Protein AF-A0A0B7BLS1-F1 (afdb_monomer_lite)

Sequence (90 aa):
LDKKNTTVAFTAVIKEHRNLPANAVVVFDNVYINFGSGYNGATGVFTAPKAGVYVFHLHTLSNLNGMAYVGLYHNEVYQLSSFGRAVNDY

Secondary structure (DSSP, 8-state):
--------EEEEE-SS-----TT------EEEEEETT-EETTTTEE--SSSS-----------TT-EEEEEEEETTEEEEEEEEE-----

Radius of gyration: 15.65 Å; chains: 1; bounding box: 34×20×58 Å

Foldseek 3Di:
DPDPQPDADWDAAAPDDDDDPPPAQDQRQGTPDGVVNQADNVRNGGHDNDDDDDDDDDDDDADAQGKDWDFDDDPNHTDDIDIDGHYDPD

Organism: NCBI:txid1028688

InterPro domains:
  IPR001073 C1q domain [PF00386] (9-84)
  IPR001073 C1q domain [PS50871] (3-90)
  IPR008983 Tumour necrosis factor-like domain superfamily [G3DSA:2.60.120.40] (1-89)
  IPR008983 Tumour necrosis factor-like domain superfamily [SSF49842] (7-85)
  IPR050392 Collagen/C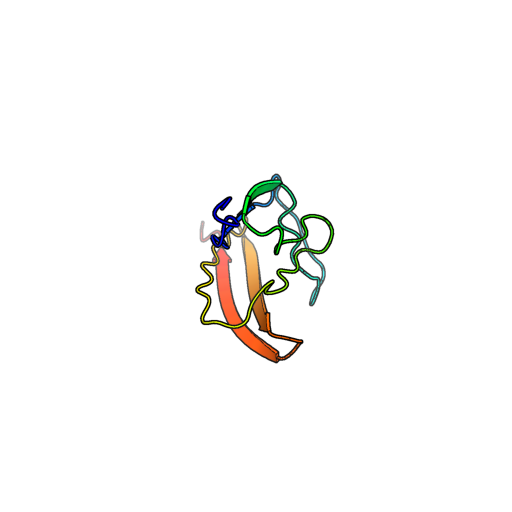1q domain-containing [PTHR15427] (7-84)

pLDDT: mean 90.28, std 11.27, range [45.47, 98.38]

Structure (mmCIF, N/CA/C/O backbone):
data_AF-A0A0B7BLS1-F1
#
_entry.id   AF-A0A0B7BLS1-F1
#
loop_
_atom_site.group_PDB
_atom_site.id
_atom_site.type_symbol
_atom_site.label_atom_id
_atom_site.label_alt_id
_atom_site.label_comp_id
_atom_site.label_asym_id
_atom_site.label_entity_id
_atom_site.label_seq_id
_atom_site.pdbx_PDB_ins_code
_atom_site.Cartn_x
_atom_site.Cartn_y
_atom_site.Cartn_z
_atom_site.occupancy
_atom_site.B_iso_or_equiv
_atom_site.auth_seq_id
_atom_site.auth_comp_id
_atom_site.auth_asym_id
_atom_site.auth_atom_id
_atom_site.pdbx_PDB_model_num
ATOM 1 N N . LEU A 1 1 ? -5.842 6.349 33.636 1.00 45.47 1 LEU A N 1
ATOM 2 C CA . LEU A 1 1 ? -6.389 5.868 32.349 1.00 45.47 1 LEU A CA 1
ATOM 3 C C . LEU A 1 1 ? -5.288 6.016 31.315 1.00 45.47 1 LEU A C 1
ATOM 5 O O . LEU A 1 1 ? -5.053 7.129 30.859 1.00 45.47 1 LEU A O 1
ATOM 9 N N . ASP A 1 2 ? -4.570 4.936 31.014 1.00 47.47 2 ASP A N 1
ATOM 10 C CA . ASP A 1 2 ? -3.579 4.953 29.939 1.00 47.47 2 ASP A CA 1
ATOM 11 C C . ASP A 1 2 ? -4.291 5.240 28.619 1.00 47.47 2 ASP A C 1
ATOM 13 O O . ASP A 1 2 ? -5.195 4.507 28.207 1.00 47.47 2 ASP A O 1
ATOM 17 N N . LYS A 1 3 ? -3.913 6.338 27.958 1.00 49.16 3 LYS A N 1
ATOM 18 C CA . LYS A 1 3 ? -4.316 6.604 26.578 1.00 49.16 3 LYS A CA 1
ATOM 19 C C . LYS A 1 3 ? -3.793 5.439 25.740 1.00 49.16 3 LYS A C 1
ATOM 21 O O . LYS A 1 3 ? -2.611 5.410 25.407 1.00 49.16 3 LYS A O 1
ATOM 26 N N . LYS A 1 4 ? -4.664 4.483 25.389 1.00 58.34 4 LYS A N 1
ATOM 27 C CA . LYS A 1 4 ? -4.384 3.534 24.304 1.00 58.34 4 LYS A CA 1
ATOM 28 C C . LYS A 1 4 ? -3.888 4.365 23.129 1.00 58.34 4 LYS A C 1
ATOM 30 O O . LYS A 1 4 ? -4.589 5.273 22.691 1.00 58.34 4 LYS A O 1
ATOM 35 N N . ASN A 1 5 ? -2.665 4.104 22.688 1.00 65.62 5 ASN A N 1
ATOM 36 C CA . ASN A 1 5 ? -2.041 4.841 21.603 1.00 65.62 5 ASN A CA 1
ATOM 37 C C . ASN A 1 5 ? -2.888 4.613 20.339 1.00 65.62 5 ASN A C 1
ATOM 39 O O . ASN A 1 5 ? -2.849 3.540 19.744 1.00 65.62 5 ASN A O 1
ATOM 43 N N . THR A 1 6 ? -3.752 5.572 19.998 1.00 82.69 6 THR A N 1
ATOM 44 C CA . THR A 1 6 ? -4.740 5.444 18.913 1.00 82.69 6 THR A CA 1
ATOM 45 C C . THR A 1 6 ? -4.136 5.717 17.541 1.00 82.69 6 THR A C 1
ATOM 47 O O . THR A 1 6 ? -4.829 5.585 16.529 1.00 82.69 6 THR A O 1
ATOM 50 N N . THR A 1 7 ? -2.868 6.113 17.496 1.00 91.31 7 THR A N 1
ATOM 51 C CA . THR A 1 7 ? -2.134 6.426 16.277 1.00 91.31 7 THR A CA 1
ATOM 52 C C . THR A 1 7 ? -1.968 5.175 15.424 1.00 91.31 7 THR A C 1
ATOM 54 O O . THR A 1 7 ? -1.457 4.159 15.890 1.00 91.31 7 THR A O 1
ATOM 57 N N . VAL A 1 8 ? -2.387 5.264 14.162 1.00 96.19 8 VAL A N 1
ATOM 58 C CA . VAL A 1 8 ? -2.155 4.227 13.154 1.00 96.19 8 VAL A CA 1
ATOM 59 C C . VAL A 1 8 ? -1.406 4.876 12.010 1.00 96.19 8 VAL A C 1
ATOM 61 O O . VAL A 1 8 ? -1.937 5.772 11.358 1.00 96.19 8 VAL A O 1
ATOM 64 N N . ALA A 1 9 ? -0.166 4.452 11.811 1.00 96.94 9 ALA A N 1
ATOM 65 C CA . ALA A 1 9 ? 0.694 4.939 10.746 1.00 96.94 9 ALA A CA 1
ATOM 66 C C . ALA A 1 9 ? 1.805 3.923 10.505 1.00 96.94 9 ALA A C 1
ATOM 68 O O . ALA A 1 9 ? 2.319 3.323 11.453 1.00 96.94 9 ALA A O 1
ATOM 69 N N . PHE A 1 10 ? 2.200 3.764 9.249 1.00 98.00 10 PHE A N 1
ATOM 70 C CA . PHE A 1 10 ? 3.343 2.946 8.888 1.00 98.00 10 PHE A CA 1
ATOM 71 C C . PHE A 1 10 ? 4.159 3.635 7.795 1.00 98.00 10 PHE A C 1
ATOM 73 O O . PHE A 1 10 ? 3.617 4.383 6.983 1.00 98.00 10 PHE A O 1
ATOM 80 N N . THR A 1 11 ? 5.453 3.338 7.778 1.00 98.25 11 THR A N 1
ATOM 81 C CA . THR A 1 11 ? 6.357 3.665 6.676 1.00 98.25 11 THR A CA 1
ATOM 82 C C . THR A 1 11 ? 7.262 2.463 6.494 1.00 98.25 11 THR A C 1
ATOM 84 O O . THR A 1 11 ? 7.951 2.059 7.434 1.00 98.25 11 THR A O 1
ATOM 87 N N . ALA A 1 12 ? 7.258 1.894 5.295 1.00 97.69 12 ALA A N 1
ATOM 88 C CA . ALA A 1 12 ? 8.101 0.768 4.934 1.00 97.69 12 ALA A CA 1
ATOM 89 C C . ALA A 1 12 ? 8.741 1.015 3.566 1.00 97.69 12 ALA A C 1
ATOM 91 O O . ALA A 1 12 ? 8.148 1.664 2.704 1.00 97.69 12 ALA A O 1
ATOM 92 N N . VAL A 1 13 ? 9.959 0.515 3.387 1.00 96.50 13 VAL A N 1
ATOM 93 C CA . VAL A 1 13 ? 10.729 0.620 2.142 1.00 96.50 13 VAL A CA 1
ATOM 94 C C . VAL A 1 13 ? 11.307 -0.742 1.765 1.00 96.50 13 VAL A C 1
ATOM 96 O O . VAL A 1 13 ? 11.369 -1.648 2.596 1.00 96.50 13 VAL A O 1
ATOM 99 N N . ILE A 1 14 ? 11.738 -0.889 0.514 1.00 93.31 14 ILE A N 1
ATOM 100 C CA . ILE A 1 14 ? 12.530 -2.042 0.071 1.00 93.31 14 ILE A CA 1
ATOM 101 C C . ILE A 1 14 ? 14.010 -1.669 0.219 1.00 93.31 14 ILE A C 1
ATOM 103 O O . ILE A 1 14 ? 14.403 -0.585 -0.210 1.00 93.31 14 ILE A O 1
ATOM 107 N N . LYS A 1 15 ? 14.830 -2.539 0.825 1.00 88.56 15 LYS A N 1
ATOM 108 C CA . LYS A 1 15 ? 16.275 -2.266 1.015 1.00 88.56 15 LYS A CA 1
ATOM 109 C C . LYS A 1 15 ? 17.096 -2.312 -0.270 1.00 88.56 15 LYS A C 1
ATOM 111 O O . LYS A 1 15 ? 18.079 -1.591 -0.393 1.00 88.56 15 LYS A O 1
ATOM 116 N N . GLU A 1 16 ? 16.720 -3.190 -1.190 1.00 88.44 16 GLU A N 1
ATOM 117 C CA . GLU A 1 16 ? 17.511 -3.527 -2.372 1.00 88.44 16 GLU A CA 1
ATOM 118 C C . GLU A 1 16 ? 16.627 -3.580 -3.616 1.00 88.44 16 GLU A C 1
ATOM 120 O O . GLU A 1 16 ? 15.428 -3.842 -3.535 1.00 88.44 16 GLU A O 1
ATOM 125 N N . HIS A 1 17 ? 17.213 -3.364 -4.792 1.00 86.19 17 HIS A N 1
ATOM 126 C CA . HIS A 1 17 ? 16.483 -3.511 -6.047 1.00 86.19 17 HIS A CA 1
ATOM 127 C C . HIS A 1 17 ? 16.013 -4.957 -6.221 1.00 86.19 17 HIS A C 1
ATOM 129 O O . HIS A 1 17 ? 16.791 -5.897 -6.063 1.00 86.19 17 HIS A O 1
ATOM 135 N N . ARG A 1 18 ? 14.738 -5.144 -6.573 1.00 85.75 18 ARG A N 1
ATOM 136 C CA . ARG A 1 18 ? 14.149 -6.472 -6.771 1.00 85.75 18 ARG A CA 1
ATOM 137 C C . ARG A 1 18 ? 13.374 -6.533 -8.072 1.00 85.75 18 ARG A C 1
ATOM 139 O O . ARG A 1 18 ? 12.585 -5.642 -8.372 1.00 85.75 18 ARG A O 1
ATOM 146 N N . ASN A 1 19 ? 13.566 -7.634 -8.789 1.00 87.69 19 ASN A N 1
ATOM 147 C CA . ASN A 1 19 ? 12.673 -8.041 -9.862 1.00 87.69 19 ASN A CA 1
ATOM 148 C C . ASN A 1 19 ? 11.593 -8.927 -9.249 1.00 87.69 19 ASN A C 1
ATOM 150 O O . ASN A 1 19 ? 11.900 -9.933 -8.610 1.00 87.69 19 ASN A O 1
ATOM 154 N N . LEU A 1 20 ? 10.338 -8.535 -9.424 1.00 88.56 20 LEU A N 1
ATOM 155 C CA . LEU A 1 20 ? 9.188 -9.280 -8.930 1.00 88.56 20 LEU A CA 1
ATOM 156 C C . LEU A 1 20 ? 8.474 -9.938 -10.115 1.00 88.56 20 LEU A C 1
ATOM 158 O O . LEU A 1 20 ? 8.387 -9.321 -11.181 1.00 88.56 20 LEU A O 1
ATOM 162 N N . PRO A 1 21 ? 7.961 -11.172 -9.962 1.00 89.44 21 PRO A N 1
ATOM 163 C CA . PRO A 1 21 ? 7.118 -11.756 -10.988 1.00 89.44 21 PRO A CA 1
ATOM 164 C C . PRO A 1 21 ? 5.812 -10.965 -11.111 1.00 89.44 21 PRO A C 1
ATOM 166 O O . PRO A 1 21 ? 5.400 -10.249 -10.193 1.00 89.44 21 PRO A O 1
ATOM 169 N N . ALA A 1 22 ? 5.150 -11.104 -12.259 1.00 86.69 22 ALA A N 1
ATOM 170 C CA . ALA A 1 22 ? 3.852 -10.483 -12.475 1.00 86.69 22 ALA A CA 1
ATOM 171 C C . ALA A 1 22 ? 2.865 -10.903 -11.373 1.00 86.69 22 ALA A C 1
ATOM 173 O O . ALA A 1 22 ? 2.821 -12.069 -10.982 1.00 86.69 22 ALA A O 1
ATOM 174 N N . ASN A 1 23 ? 2.073 -9.942 -10.893 1.00 88.00 23 ASN A N 1
ATOM 175 C CA . ASN A 1 23 ? 1.060 -10.125 -9.847 1.00 88.00 23 ASN A CA 1
ATOM 176 C C . ASN A 1 23 ? 1.601 -10.542 -8.465 1.00 88.00 23 ASN A C 1
ATOM 178 O O . ASN A 1 23 ? 0.821 -10.937 -7.601 1.00 88.00 23 ASN A O 1
ATOM 182 N N . ALA A 1 24 ? 2.911 -10.439 -8.221 1.00 93.94 24 ALA A N 1
ATOM 183 C CA . ALA A 1 24 ? 3.453 -10.624 -6.880 1.00 93.94 24 ALA A CA 1
ATOM 184 C C . ALA A 1 24 ? 3.097 -9.456 -5.954 1.00 93.94 24 ALA A C 1
ATOM 186 O O . ALA A 1 24 ? 3.104 -8.291 -6.359 1.00 93.94 24 ALA A O 1
ATOM 187 N N . VAL A 1 25 ? 2.865 -9.769 -4.677 1.00 95.38 25 VAL A N 1
ATOM 188 C CA . VAL A 1 25 ? 2.751 -8.747 -3.634 1.00 95.38 25 VAL A CA 1
ATOM 189 C C . VAL A 1 25 ? 4.122 -8.122 -3.397 1.00 95.38 25 VAL A C 1
ATOM 191 O O . VAL A 1 25 ? 5.113 -8.817 -3.164 1.00 95.38 25 VAL A O 1
ATOM 194 N N . VAL A 1 26 ? 4.178 -6.793 -3.446 1.00 94.62 26 VAL A N 1
ATOM 195 C CA . VAL A 1 26 ? 5.394 -6.041 -3.142 1.00 94.62 26 VAL A CA 1
ATOM 196 C C . VAL A 1 26 ? 5.605 -6.032 -1.629 1.00 94.62 26 VAL A C 1
ATOM 198 O O . VAL A 1 26 ? 4.866 -5.382 -0.893 1.00 94.62 26 VAL A O 1
ATOM 201 N N . VAL A 1 27 ? 6.633 -6.738 -1.158 1.00 96.12 27 VAL A N 1
ATOM 202 C CA . VAL A 1 27 ? 7.012 -6.743 0.260 1.00 96.12 27 VAL A CA 1
ATOM 203 C C . VAL A 1 27 ? 8.048 -5.649 0.518 1.00 96.12 27 VAL A C 1
ATOM 205 O O . VAL A 1 27 ? 9.225 -5.810 0.189 1.00 96.12 27 VAL A O 1
ATOM 208 N N . PHE A 1 28 ? 7.612 -4.540 1.124 1.00 95.81 28 PHE A N 1
ATOM 209 C CA . PHE A 1 28 ? 8.509 -3.528 1.692 1.00 95.81 28 PHE A CA 1
ATOM 210 C C . PHE A 1 28 ? 8.990 -4.038 3.052 1.00 95.81 28 PHE A C 1
ATOM 212 O O . PHE A 1 28 ? 8.273 -3.957 4.051 1.00 95.81 28 PHE A O 1
ATOM 219 N N . ASP A 1 29 ? 10.166 -4.652 3.062 1.00 95.50 29 ASP A N 1
ATOM 220 C CA . ASP A 1 29 ? 10.685 -5.463 4.164 1.00 95.50 29 ASP A CA 1
ATOM 221 C C . ASP A 1 29 ? 11.410 -4.655 5.248 1.00 95.50 29 ASP A C 1
ATOM 223 O O . ASP A 1 29 ? 11.653 -5.155 6.348 1.00 95.50 29 ASP A O 1
ATOM 227 N N . ASN A 1 30 ? 11.732 -3.393 4.975 1.00 96.69 30 ASN A N 1
ATOM 228 C CA . ASN A 1 30 ? 12.332 -2.495 5.948 1.00 96.69 30 ASN A CA 1
ATOM 229 C C . ASN A 1 30 ? 11.294 -1.530 6.516 1.00 96.69 30 ASN A C 1
ATOM 231 O O . ASN A 1 30 ? 10.945 -0.532 5.887 1.00 96.69 30 ASN A O 1
ATOM 235 N N . VAL A 1 31 ? 10.815 -1.823 7.723 1.00 97.69 31 VAL A N 1
ATOM 236 C CA . VAL A 1 31 ? 9.763 -1.055 8.396 1.00 97.69 31 VAL A CA 1
ATOM 237 C C . VAL A 1 31 ? 10.387 -0.015 9.327 1.00 97.69 31 VAL A C 1
ATOM 239 O O . VAL A 1 31 ? 11.013 -0.376 10.321 1.00 97.69 31 VAL A O 1
ATOM 242 N N . TYR A 1 32 ? 10.208 1.273 9.025 1.00 97.44 32 TYR A N 1
ATOM 243 C CA . TYR A 1 32 ? 10.709 2.376 9.857 1.00 97.44 32 TYR A CA 1
ATOM 244 C C . TYR A 1 32 ? 9.763 2.711 11.012 1.00 97.44 32 TYR A C 1
ATOM 246 O O . TYR A 1 32 ? 10.207 2.907 12.140 1.00 97.44 32 TYR A O 1
ATOM 254 N N . ILE A 1 33 ? 8.458 2.777 10.733 1.00 96.94 33 ILE A N 1
ATOM 255 C CA . ILE A 1 33 ? 7.411 2.966 11.745 1.00 96.94 33 ILE A CA 1
ATOM 256 C C . ILE A 1 33 ? 6.261 1.999 11.475 1.00 96.94 33 ILE A C 1
ATOM 258 O O . ILE A 1 33 ? 5.969 1.684 10.320 1.00 96.94 33 ILE A O 1
ATOM 262 N N . ASN A 1 34 ? 5.599 1.546 12.539 1.00 97.06 34 ASN A N 1
ATOM 263 C CA . ASN A 1 34 ? 4.428 0.669 12.457 1.00 97.06 34 ASN A CA 1
ATOM 264 C C . ASN A 1 34 ? 3.510 0.854 13.673 1.00 97.06 34 ASN A C 1
ATOM 266 O O . ASN A 1 34 ? 3.260 -0.069 14.449 1.00 97.06 34 ASN A O 1
ATOM 270 N N . PHE A 1 35 ? 3.053 2.084 13.898 1.00 96.50 35 PHE A N 1
ATOM 271 C CA . PHE A 1 35 ? 2.135 2.372 14.994 1.00 96.50 35 PHE A CA 1
ATOM 272 C C . PHE A 1 35 ? 0.787 1.689 14.753 1.00 96.50 35 PHE A C 1
ATOM 274 O O . PHE A 1 35 ? 0.227 1.754 13.658 1.00 96.50 35 PHE A O 1
ATOM 281 N N . GLY A 1 36 ? 0.277 1.015 15.784 1.00 94.19 36 GLY A N 1
ATOM 282 C CA . GLY A 1 36 ? -0.917 0.176 15.680 1.00 94.19 36 GLY A CA 1
ATOM 283 C C . GLY A 1 36 ? -0.675 -1.182 15.012 1.00 94.19 36 GLY A C 1
ATOM 284 O O . GLY A 1 36 ? -1.632 -1.936 14.868 1.00 94.19 36 GLY A O 1
ATOM 285 N N . SER A 1 37 ? 0.571 -1.498 14.630 1.00 95.81 37 SER A N 1
ATOM 286 C CA . SER A 1 37 ? 0.999 -2.808 14.115 1.00 95.81 37 SER A CA 1
ATOM 287 C C . SER A 1 37 ? 0.176 -3.328 12.929 1.00 95.81 37 SER A C 1
ATOM 289 O O . SER A 1 37 ? -0.047 -4.530 12.806 1.00 95.81 37 SER A O 1
ATOM 291 N N . GLY A 1 38 ? -0.302 -2.423 12.068 1.00 97.06 38 GLY A N 1
ATOM 292 C CA . GLY A 1 38 ? -1.167 -2.774 10.939 1.00 97.06 38 GLY A CA 1
ATOM 293 C C . GLY A 1 38 ? -0.411 -3.320 9.726 1.00 97.06 38 GLY A C 1
ATOM 294 O O . GLY A 1 38 ? -0.969 -4.118 8.982 1.00 97.06 38 GLY A O 1
ATOM 295 N N . TYR A 1 39 ? 0.846 -2.917 9.509 1.00 98.38 39 TYR A N 1
ATOM 296 C CA . TYR A 1 39 ? 1.645 -3.385 8.372 1.00 98.38 39 TYR A CA 1
ATOM 297 C C . TYR A 1 39 ? 2.461 -4.634 8.730 1.00 98.38 39 TYR A C 1
ATOM 299 O O . TYR A 1 39 ? 3.142 -4.661 9.757 1.00 98.38 39 TYR A O 1
ATOM 307 N N . ASN A 1 40 ? 2.438 -5.654 7.874 1.00 98.12 40 ASN A N 1
ATOM 308 C CA . ASN A 1 40 ? 3.231 -6.870 8.031 1.00 98.12 40 ASN A CA 1
ATOM 309 C C . ASN A 1 40 ? 4.411 -6.879 7.043 1.00 98.12 40 ASN A C 1
ATOM 311 O O . ASN A 1 40 ? 4.237 -7.103 5.846 1.00 98.12 40 ASN A O 1
ATOM 315 N N . GLY A 1 41 ? 5.628 -6.690 7.562 1.00 96.56 41 GLY A N 1
ATOM 316 C CA . GLY A 1 41 ? 6.862 -6.662 6.765 1.00 96.56 41 GLY A CA 1
ATOM 317 C C . GLY A 1 41 ? 7.271 -7.998 6.135 1.00 96.56 41 GLY A C 1
ATOM 318 O O . GLY A 1 41 ? 8.166 -8.004 5.299 1.00 96.56 41 GLY A O 1
ATOM 319 N N . ALA A 1 42 ? 6.630 -9.113 6.498 1.00 96.50 42 ALA A N 1
ATOM 320 C CA . ALA A 1 42 ? 6.842 -10.409 5.853 1.00 96.50 42 ALA A CA 1
ATOM 321 C C . ALA A 1 42 ? 5.883 -10.650 4.675 1.00 96.50 42 ALA A C 1
ATOM 323 O O . ALA A 1 42 ? 6.218 -11.410 3.771 1.00 96.50 42 ALA A O 1
ATOM 324 N N . THR A 1 43 ? 4.702 -10.019 4.672 1.00 97.19 43 THR A N 1
ATOM 325 C CA . THR A 1 43 ? 3.677 -10.240 3.634 1.00 97.19 43 THR A CA 1
ATOM 326 C C . THR A 1 43 ? 3.450 -9.039 2.723 1.00 97.19 43 THR A C 1
ATOM 328 O O . THR A 1 43 ? 2.852 -9.203 1.668 1.00 97.19 43 THR A O 1
ATOM 331 N N . GLY A 1 44 ? 3.893 -7.837 3.105 1.00 96.62 44 GLY A N 1
ATOM 332 C CA . GLY A 1 44 ? 3.626 -6.603 2.358 1.00 96.62 44 GLY A CA 1
ATOM 333 C C . GLY A 1 44 ? 2.211 -6.046 2.547 1.00 96.62 44 GLY A C 1
ATOM 334 O O . GLY A 1 44 ? 1.832 -5.083 1.886 1.00 96.62 44 GLY A O 1
ATOM 335 N N . VAL A 1 45 ? 1.415 -6.641 3.441 1.00 98.06 45 VAL A N 1
ATOM 336 C CA . VAL A 1 45 ? -0.001 -6.301 3.622 1.00 98.06 45 VAL A CA 1
ATOM 337 C C . VAL A 1 45 ? -0.183 -5.379 4.821 1.00 98.06 45 VAL A C 1
ATOM 339 O O . VAL A 1 45 ? 0.328 -5.644 5.911 1.00 98.06 45 VAL A O 1
ATOM 342 N N . PHE A 1 46 ? -0.959 -4.315 4.627 1.00 98.31 46 PHE A N 1
ATOM 343 C CA . PHE A 1 46 ? -1.521 -3.522 5.714 1.00 98.31 46 PHE A CA 1
ATOM 344 C C . PHE A 1 46 ? -2.947 -3.987 6.024 1.00 98.31 46 PHE A C 1
ATOM 346 O O . PHE A 1 46 ? -3.813 -3.955 5.151 1.00 98.31 46 PHE A O 1
ATOM 353 N N . THR A 1 47 ? -3.202 -4.348 7.278 1.00 98.12 47 THR A N 1
ATOM 354 C CA . THR A 1 47 ? -4.538 -4.645 7.802 1.00 98.12 47 THR A CA 1
ATOM 355 C C . THR A 1 47 ? -4.970 -3.505 8.712 1.00 98.12 47 THR A C 1
ATOM 357 O O . THR A 1 47 ? -4.319 -3.229 9.720 1.00 98.12 47 THR A O 1
ATOM 360 N N . ALA A 1 48 ? -6.076 -2.838 8.374 1.00 97.00 48 ALA A N 1
ATOM 361 C CA . ALA A 1 48 ? -6.600 -1.738 9.174 1.00 97.00 48 ALA A CA 1
ATOM 362 C C . ALA A 1 48 ? -6.987 -2.232 10.587 1.00 97.00 48 ALA A C 1
ATOM 364 O O . ALA A 1 48 ? -7.909 -3.037 10.715 1.00 97.00 48 ALA A O 1
ATOM 365 N N . PRO A 1 49 ? -6.338 -1.750 11.667 1.00 95.50 49 PRO A N 1
ATOM 366 C CA . PRO A 1 49 ? -6.628 -2.213 13.028 1.00 95.50 49 PRO A CA 1
ATOM 367 C C . PRO A 1 49 ? -7.914 -1.601 13.609 1.00 95.50 49 PRO A C 1
ATOM 369 O O . PRO A 1 49 ? -8.347 -1.973 14.699 1.00 95.50 49 PRO A O 1
ATOM 372 N N . LYS A 1 50 ? -8.505 -0.618 12.921 1.00 93.38 50 LYS A N 1
ATOM 373 C CA . LYS A 1 50 ? -9.741 0.070 13.306 1.00 93.38 50 LYS A CA 1
ATOM 374 C C . LYS A 1 50 ? -10.467 0.581 12.061 1.00 93.38 50 LYS A C 1
ATOM 376 O O . LYS A 1 50 ? -9.838 0.851 11.044 1.00 93.38 50 LYS A O 1
ATOM 381 N N . ALA A 1 51 ? -11.782 0.755 12.155 1.00 95.12 51 ALA A N 1
ATOM 382 C CA . ALA A 1 51 ? -12.555 1.390 11.093 1.00 95.12 51 ALA A CA 1
ATOM 383 C C . ALA A 1 51 ? -12.187 2.879 10.968 1.00 95.12 51 ALA A C 1
ATOM 385 O O . ALA A 1 51 ? -12.000 3.568 11.975 1.00 95.12 51 ALA A O 1
ATOM 386 N N . GLY A 1 52 ? -12.096 3.377 9.736 1.00 94.75 52 GLY A N 1
ATOM 387 C CA . GLY A 1 52 ? -11.786 4.776 9.465 1.00 94.75 52 GLY A CA 1
ATOM 388 C C . GLY A 1 52 ? -11.309 5.016 8.039 1.00 94.75 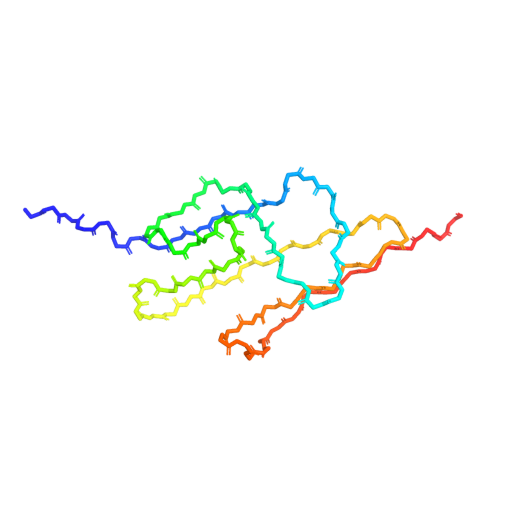52 GLY A C 1
ATOM 389 O O . GLY A 1 52 ? -11.245 4.099 7.223 1.00 94.75 52 GLY A O 1
ATOM 390 N N . VAL A 1 53 ? -10.967 6.270 7.759 1.00 96.50 53 VAL A N 1
ATOM 391 C CA . VAL A 1 53 ? -10.367 6.691 6.491 1.00 96.50 53 VAL A CA 1
ATOM 392 C C . VAL A 1 53 ? -8.848 6.624 6.610 1.00 96.50 53 VAL A C 1
ATOM 394 O O . VAL A 1 53 ? -8.281 7.052 7.616 1.00 96.50 53 VAL A O 1
ATOM 397 N N . TYR A 1 54 ? -8.204 6.101 5.571 1.00 96.94 54 TYR A N 1
ATOM 398 C CA . TYR A 1 54 ? -6.758 5.9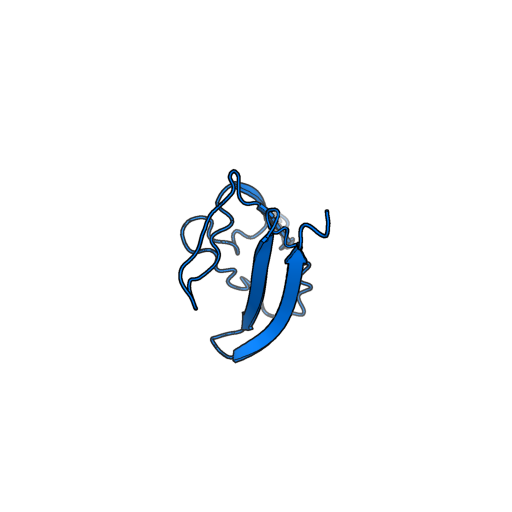35 5.484 1.00 96.94 54 TYR A CA 1
ATOM 399 C C . TYR A 1 54 ? -6.221 6.626 4.233 1.00 96.94 54 TYR A C 1
ATOM 401 O O . TYR A 1 54 ? -6.890 6.666 3.203 1.00 96.94 54 TYR A O 1
ATOM 409 N N . VAL A 1 55 ? -4.997 7.144 4.327 1.00 97.06 55 VAL A N 1
ATOM 410 C CA . VAL A 1 55 ? -4.258 7.715 3.198 1.00 97.06 55 VAL A CA 1
ATOM 411 C C . VAL A 1 55 ? -3.041 6.839 2.940 1.00 97.06 55 VAL A C 1
ATOM 413 O O . VAL A 1 55 ? -2.301 6.521 3.871 1.00 97.06 55 VAL A O 1
ATOM 416 N N . PHE A 1 56 ? -2.835 6.468 1.679 1.00 97.12 56 PHE A N 1
ATOM 417 C CA . PHE A 1 56 ? -1.665 5.725 1.228 1.00 97.12 56 PHE A CA 1
ATOM 418 C C . PHE A 1 56 ? -0.853 6.593 0.271 1.00 97.12 56 PHE A C 1
ATOM 420 O O . PHE A 1 56 ? -1.390 7.121 -0.700 1.00 97.12 56 PHE A O 1
ATOM 427 N N . HIS A 1 57 ? 0.447 6.703 0.532 1.00 95.50 57 HIS A N 1
ATOM 428 C CA . HIS A 1 57 ? 1.413 7.276 -0.399 1.00 95.50 57 HIS A CA 1
ATOM 429 C C . HIS A 1 57 ? 2.295 6.147 -0.929 1.00 95.50 57 HIS A C 1
ATOM 431 O O . HIS A 1 57 ? 2.870 5.390 -0.146 1.00 95.50 57 HIS A O 1
ATOM 437 N N . LEU A 1 58 ? 2.380 6.024 -2.253 1.00 93.62 58 LEU A N 1
ATOM 438 C CA . LEU A 1 58 ? 3.168 5.004 -2.937 1.00 93.62 58 LEU A CA 1
ATOM 439 C C . LEU A 1 58 ? 4.208 5.688 -3.820 1.00 93.62 58 LEU A C 1
ATOM 441 O O . LEU A 1 58 ? 3.873 6.539 -4.642 1.00 93.62 58 LEU A O 1
ATOM 445 N N . HIS A 1 59 ? 5.463 5.277 -3.669 1.00 92.25 59 HIS A N 1
ATOM 446 C CA . HIS A 1 59 ? 6.579 5.759 -4.472 1.00 92.25 59 HIS A CA 1
ATOM 447 C C . HIS A 1 59 ? 7.305 4.559 -5.067 1.00 92.25 59 HIS A C 1
ATOM 449 O O . HIS A 1 59 ? 7.669 3.627 -4.350 1.00 92.25 59 HIS A O 1
ATOM 455 N N . THR A 1 60 ? 7.509 4.580 -6.379 1.00 90.56 60 THR A N 1
ATOM 456 C CA . THR A 1 60 ? 8.146 3.487 -7.115 1.00 90.56 60 THR A CA 1
ATOM 457 C C . THR A 1 60 ? 9.272 4.015 -7.978 1.00 90.56 60 THR A C 1
ATOM 459 O O . THR A 1 60 ? 9.119 5.036 -8.644 1.00 90.56 60 THR A O 1
ATOM 462 N N . LEU A 1 61 ? 10.377 3.279 -7.989 1.00 89.12 61 LEU A N 1
ATOM 463 C CA . LEU A 1 61 ? 11.559 3.551 -8.792 1.00 89.12 61 LEU A CA 1
ATOM 464 C C . LEU A 1 61 ? 11.833 2.328 -9.667 1.00 89.12 61 LEU A C 1
ATOM 466 O O . LEU A 1 61 ? 11.791 1.199 -9.180 1.00 89.12 61 LEU A O 1
ATOM 470 N N . SER A 1 62 ? 12.132 2.552 -10.941 1.00 88.12 62 SER A N 1
ATOM 471 C CA . SER A 1 62 ? 12.640 1.520 -11.843 1.00 88.12 62 SER A CA 1
ATOM 472 C C . SER A 1 62 ? 14.121 1.749 -12.132 1.00 88.12 62 SER A C 1
ATOM 474 O O . SER A 1 62 ? 14.585 2.887 -12.167 1.00 88.12 62 SER A O 1
ATOM 476 N N . ASN A 1 63 ? 14.846 0.667 -12.411 1.00 86.56 63 ASN A N 1
ATOM 477 C CA . ASN A 1 63 ? 16.175 0.751 -13.020 1.00 86.56 63 ASN A CA 1
ATOM 478 C C . ASN A 1 63 ? 16.084 1.223 -14.477 1.00 86.56 63 ASN A C 1
ATOM 480 O O . ASN A 1 63 ? 15.010 1.172 -15.080 1.00 86.56 63 ASN A O 1
ATOM 484 N N . LEU A 1 64 ? 17.219 1.637 -15.049 1.00 86.12 64 LEU A N 1
ATOM 485 C CA . LEU A 1 64 ? 17.341 1.968 -16.470 1.00 86.12 64 LEU A CA 1
ATOM 486 C C . LEU A 1 64 ? 16.884 0.792 -17.345 1.00 86.12 64 LEU A C 1
ATOM 488 O O . LEU A 1 64 ? 17.186 -0.360 -17.035 1.00 86.12 64 LEU A O 1
ATOM 492 N N . ASN A 1 65 ? 16.149 1.084 -18.420 1.00 84.81 65 ASN A N 1
ATOM 493 C CA . ASN A 1 65 ? 15.493 0.096 -19.292 1.00 84.81 65 ASN A CA 1
ATOM 494 C C . ASN A 1 65 ? 14.478 -0.816 -18.573 1.00 84.81 65 ASN A C 1
ATOM 496 O O . ASN A 1 65 ? 14.013 -1.803 -19.142 1.00 84.81 65 ASN A O 1
ATOM 500 N N . GLY A 1 66 ? 14.127 -0.491 -17.326 1.00 85.00 66 GLY A N 1
ATOM 501 C CA . GLY A 1 66 ? 13.154 -1.204 -16.516 1.00 85.00 66 GLY A CA 1
ATOM 502 C C . GLY A 1 66 ? 11.780 -0.542 -16.521 1.00 85.00 66 GLY A C 1
ATOM 503 O O . GLY A 1 66 ? 11.608 0.638 -16.840 1.00 85.00 66 GLY A O 1
ATOM 504 N N . MET A 1 67 ? 10.793 -1.324 -16.101 1.00 87.44 67 MET A N 1
ATOM 505 C CA . MET A 1 67 ? 9.423 -0.887 -15.877 1.00 87.44 67 MET A CA 1
ATOM 506 C C . MET A 1 67 ? 9.053 -1.167 -14.422 1.00 87.44 67 MET A C 1
ATOM 508 O O . MET A 1 67 ? 9.262 -2.272 -13.928 1.00 87.44 67 MET A O 1
ATOM 512 N N . ALA A 1 68 ? 8.484 -0.174 -13.752 1.00 89.25 68 ALA A N 1
ATOM 513 C CA . ALA A 1 68 ? 7.810 -0.332 -12.476 1.00 89.25 68 ALA A CA 1
ATOM 514 C C . ALA A 1 68 ? 6.310 -0.159 -12.714 1.00 89.25 68 ALA A C 1
ATOM 516 O O . ALA A 1 68 ? 5.861 0.918 -13.100 1.00 89.25 68 ALA A O 1
ATOM 517 N N . TYR A 1 69 ? 5.544 -1.221 -12.486 1.00 91.44 69 TYR A N 1
ATOM 518 C CA . TYR A 1 69 ? 4.089 -1.173 -12.422 1.00 91.44 69 TYR A CA 1
ATOM 519 C C . TYR A 1 69 ? 3.671 -1.749 -11.075 1.00 91.44 69 TYR A C 1
ATOM 521 O O . TYR A 1 69 ? 3.896 -2.931 -10.814 1.00 91.44 69 TYR A O 1
ATOM 529 N N . VAL A 1 70 ? 3.113 -0.911 -10.205 1.00 92.56 70 VAL A N 1
ATOM 530 C CA . VAL A 1 70 ? 2.700 -1.324 -8.860 1.00 92.56 70 VAL A CA 1
ATOM 531 C C . VAL A 1 70 ? 1.272 -0.870 -8.623 1.00 92.56 70 VAL A C 1
ATOM 533 O O . VAL A 1 70 ? 0.966 0.316 -8.707 1.00 92.56 70 VAL A O 1
ATOM 536 N N . GLY A 1 71 ? 0.397 -1.828 -8.329 1.00 94.69 71 GLY A N 1
ATOM 537 C CA . GLY A 1 71 ? -0.993 -1.575 -7.970 1.00 94.69 71 GLY A CA 1
ATOM 538 C C . GLY A 1 71 ? -1.193 -1.536 -6.458 1.00 94.69 71 GLY A C 1
ATOM 539 O O . GLY A 1 71 ? -0.577 -2.306 -5.723 1.00 94.69 71 GLY A O 1
ATOM 540 N N . LEU A 1 72 ? -2.095 -0.670 -6.005 1.00 96.50 72 LEU A N 1
ATOM 541 C CA . 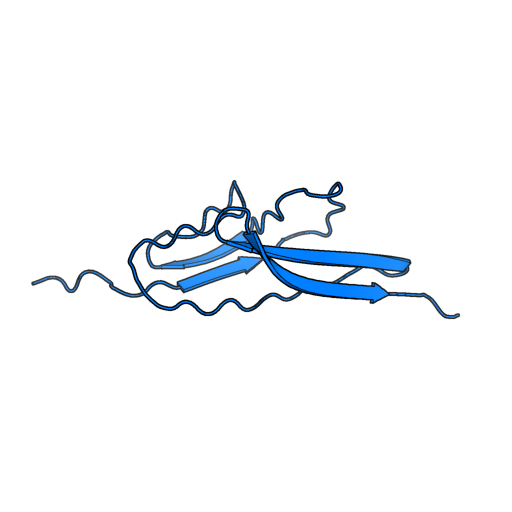LEU A 1 72 ? -2.670 -0.710 -4.668 1.00 96.50 72 LEU A CA 1
ATOM 542 C C . LEU A 1 72 ? -4.022 -1.423 -4.739 1.00 96.50 72 LEU A C 1
ATOM 544 O O . LEU A 1 72 ? -4.897 -1.047 -5.524 1.00 96.50 72 LEU A O 1
ATOM 548 N N . TYR A 1 73 ? -4.188 -2.425 -3.885 1.00 97.50 73 TYR A N 1
ATOM 549 C CA . TYR A 1 73 ? -5.388 -3.247 -3.802 1.00 97.50 73 TYR A CA 1
ATOM 550 C C . TYR A 1 73 ? -5.989 -3.144 -2.403 1.00 97.50 73 TYR A C 1
ATOM 552 O O . TYR A 1 73 ? -5.266 -3.144 -1.407 1.00 97.50 73 TYR A O 1
ATOM 560 N N . HIS A 1 74 ? -7.315 -3.095 -2.331 1.00 97.69 74 HIS A N 1
ATOM 561 C CA . HIS A 1 74 ? -8.066 -3.207 -1.088 1.00 97.69 74 HIS A CA 1
ATOM 562 C C . HIS A 1 74 ? -8.929 -4.462 -1.162 1.00 97.69 74 HIS A C 1
ATOM 564 O O . HIS A 1 74 ? -9.864 -4.511 -1.956 1.00 97.69 74 HIS A O 1
ATOM 570 N N . ASN A 1 75 ? -8.588 -5.471 -0.353 1.00 97.06 75 ASN A N 1
ATOM 571 C CA . ASN A 1 75 ? -9.245 -6.783 -0.354 1.00 97.06 75 ASN A CA 1
ATOM 572 C C . ASN A 1 75 ? -9.395 -7.334 -1.781 1.00 97.06 75 ASN A C 1
ATOM 574 O O . ASN A 1 75 ? -10.503 -7.579 -2.241 1.00 97.06 75 ASN A O 1
ATOM 578 N N . GLU A 1 76 ? -8.267 -7.434 -2.495 1.00 95.75 76 GLU A N 1
ATOM 579 C CA . GLU A 1 76 ? -8.176 -7.931 -3.882 1.00 95.75 76 GLU A CA 1
ATOM 580 C C . GLU A 1 76 ? -8.818 -7.025 -4.950 1.00 95.75 76 GLU A C 1
ATOM 582 O O . GLU A 1 76 ? -8.613 -7.236 -6.144 1.00 95.75 76 GLU A O 1
ATOM 587 N N . VAL A 1 77 ? -9.505 -5.948 -4.559 1.00 97.50 77 VAL A N 1
ATOM 588 C CA . VAL A 1 77 ? -10.060 -4.961 -5.492 1.00 97.50 77 VAL A CA 1
ATOM 589 C C . VAL A 1 77 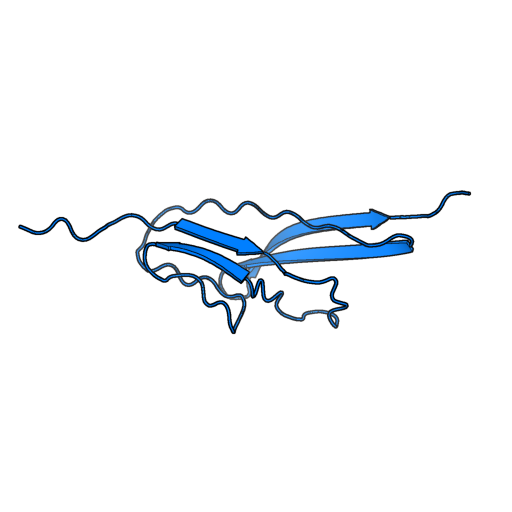? -9.020 -3.888 -5.800 1.00 97.50 77 VAL A C 1
ATOM 591 O O . VAL A 1 77 ? -8.592 -3.148 -4.910 1.00 97.50 77 VAL A O 1
ATOM 594 N N . TYR A 1 78 ? -8.644 -3.780 -7.074 1.00 95.81 78 TYR A N 1
ATOM 595 C CA . TYR A 1 78 ? -7.757 -2.736 -7.587 1.00 95.81 78 TYR A CA 1
ATOM 596 C C . TYR A 1 78 ? -8.307 -1.333 -7.291 1.00 95.81 78 TYR A C 1
ATOM 598 O O . TYR A 1 78 ? -9.471 -1.051 -7.571 1.00 95.81 78 TYR A O 1
ATOM 606 N N . GLN A 1 79 ? -7.468 -0.453 -6.743 1.00 96.56 79 GLN A N 1
ATOM 607 C CA . GLN A 1 79 ? -7.835 0.932 -6.424 1.00 96.56 79 GLN A CA 1
ATOM 608 C C . GLN A 1 79 ? -7.097 1.931 -7.320 1.00 96.56 79 GLN A C 1
ATOM 610 O O . GLN A 1 79 ? -7.711 2.819 -7.906 1.00 96.56 79 GLN A O 1
ATOM 615 N N . LEU A 1 80 ? -5.773 1.791 -7.425 1.00 94.62 80 LEU A N 1
ATOM 616 C CA . LEU A 1 80 ? -4.906 2.653 -8.232 1.00 94.62 80 LEU A CA 1
ATOM 617 C C . LEU A 1 80 ? -3.603 1.935 -8.590 1.00 94.62 80 LEU A C 1
ATOM 619 O O . LEU A 1 80 ? -3.268 0.917 -7.986 1.00 94.62 80 LEU A O 1
ATOM 623 N N . SER A 1 81 ? -2.831 2.506 -9.512 1.00 94.00 81 SER A N 1
ATOM 624 C CA . SER A 1 81 ? -1.475 2.052 -9.832 1.00 94.00 81 SER A CA 1
ATOM 625 C C . SER A 1 81 ? -0.511 3.216 -9.985 1.00 94.00 81 SER A C 1
ATOM 627 O O . SER A 1 81 ? -0.895 4.266 -10.500 1.00 94.00 81 SER A O 1
ATOM 629 N N . SER A 1 82 ? 0.757 2.988 -9.652 1.00 92.25 82 SER A N 1
ATOM 630 C CA . SER A 1 82 ? 1.872 3.76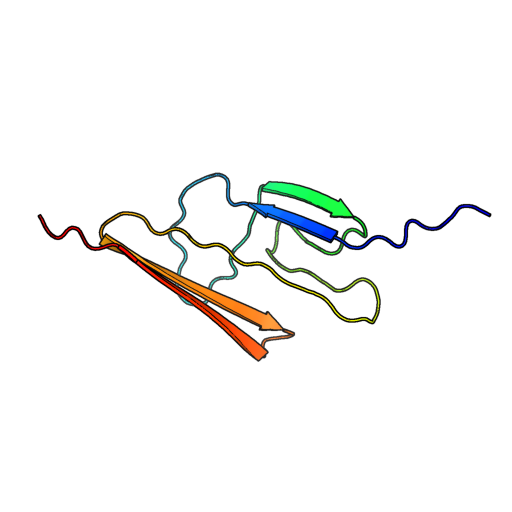0 -10.193 1.00 92.25 82 SER A CA 1
ATOM 631 C C . SER A 1 82 ? 2.491 3.020 -11.381 1.00 92.25 82 SER A C 1
ATOM 633 O O . SER A 1 82 ? 2.642 1.796 -11.371 1.00 92.25 82 SER A O 1
ATOM 635 N N . PHE A 1 83 ? 2.852 3.776 -12.415 1.00 91.12 83 PHE A N 1
ATOM 636 C CA . PHE A 1 83 ? 3.586 3.275 -13.569 1.00 91.12 83 PHE A CA 1
ATOM 637 C C . PHE A 1 83 ? 4.776 4.188 -13.854 1.00 91.12 83 PHE A C 1
ATOM 639 O O . PHE A 1 83 ? 4.632 5.410 -13.885 1.00 91.12 83 PHE A O 1
ATOM 646 N N . GLY A 1 84 ? 5.939 3.592 -14.093 1.00 88.19 84 GLY A N 1
ATOM 647 C CA . GLY A 1 84 ? 7.137 4.284 -14.545 1.00 88.19 84 GLY A CA 1
ATOM 648 C C . GLY A 1 84 ? 7.952 3.388 -15.465 1.00 88.19 84 GLY A C 1
ATOM 649 O O . GLY A 1 84 ? 8.126 2.201 -15.191 1.00 88.19 84 GLY A O 1
ATOM 650 N N . ARG A 1 85 ? 8.457 3.954 -16.561 1.00 87.44 85 ARG A N 1
ATOM 651 C CA . ARG A 1 85 ? 9.381 3.279 -17.474 1.00 87.44 85 ARG A CA 1
ATOM 652 C C . ARG A 1 85 ? 10.605 4.156 -17.655 1.00 87.44 85 ARG A C 1
ATOM 654 O O . ARG A 1 85 ? 10.470 5.290 -18.109 1.00 87.44 85 ARG A O 1
ATOM 661 N N . ALA A 1 86 ? 11.774 3.626 -17.329 1.00 85.00 86 ALA A N 1
ATOM 662 C CA . ALA A 1 86 ? 13.032 4.271 -17.669 1.00 85.00 86 ALA A CA 1
ATOM 663 C C . ALA A 1 86 ? 13.521 3.708 -19.004 1.00 85.00 86 ALA A C 1
ATOM 665 O O . ALA A 1 86 ? 13.573 2.492 -19.176 1.00 85.00 86 ALA A O 1
ATOM 666 N N . VAL A 1 87 ? 13.885 4.579 -19.937 1.00 83.44 87 VAL A N 1
ATOM 667 C CA . VAL A 1 87 ? 14.481 4.211 -21.228 1.00 83.44 87 VAL A CA 1
ATOM 668 C C . VAL A 1 87 ? 15.835 4.901 -21.311 1.00 83.44 87 VAL A C 1
ATOM 670 O O . VAL A 1 87 ? 15.958 6.048 -20.883 1.00 83.44 87 VAL A O 1
ATOM 673 N N . ASN A 1 88 ? 16.858 4.200 -21.796 1.00 76.12 88 ASN A N 1
ATOM 674 C CA . ASN A 1 88 ? 18.111 4.837 -22.172 1.00 76.12 88 ASN A CA 1
ATOM 675 C C . ASN A 1 88 ? 17.986 5.358 -23.608 1.00 76.12 88 ASN A C 1
ATOM 677 O O . ASN A 1 88 ? 18.010 4.561 -24.541 1.00 76.12 88 ASN A O 1
ATOM 681 N N . ASP A 1 89 ? 17.827 6.670 -23.774 1.00 65.69 89 ASP A N 1
ATOM 682 C CA . ASP A 1 89 ? 17.679 7.308 -25.093 1.00 65.69 89 ASP A CA 1
ATOM 683 C C . ASP A 1 89 ? 19.027 7.770 -25.697 1.00 65.69 89 ASP A C 1
ATOM 685 O O . ASP A 1 89 ? 19.056 8.678 -26.526 1.00 65.69 89 ASP A O 1
ATOM 689 N N . TYR A 1 90 ? 20.146 7.148 -25.301 1.00 57.25 90 TYR A N 1
ATOM 690 C CA . TYR A 1 90 ? 21.496 7.446 -25.804 1.00 57.25 90 TYR A CA 1
ATOM 691 C C . TYR A 1 90 ? 22.282 6.185 -26.163 1.00 57.25 90 TYR A C 1
ATOM 693 O O . TYR A 1 90 ? 22.294 5.235 -25.341 1.00 57.25 90 TYR A O 1
#